Protein AF-A0A847FV36-F1 (afdb_monomer_lite)

pLDDT: mean 95.99, std 2.97, range [77.0, 98.38]

Secondary structure (DSSP, 8-state):
---HHHHHHHHHHHHHHIIIIIHHHHHHH--S-S--B-TTS-B--S---GGGGTT--IIIII--TTSTT-TT-SSTTTT--

Sequence (81 aa):
MFDETKLKALKERKQRWEETTMKKSVSRQGERLEKFMTTSSMPIERLYTPLDVEGMDYERDLGFPGEYPYTRGVHATMHRG

Radius of gyration: 18.06 Å; chains: 1; bounding box: 40×28×44 Å

Foldseek 3Di:
DDDPVVLVVVVVVVVVCVVPVVVVVCVVPNDPDPFDADPVGHTDDPDDDCNNCVVPDCCQPPNACCDPPNNVHNDNCPPND

Structure (mmCIF, N/CA/C/O backbone):
data_AF-A0A847FV36-F1
#
_entry.id   AF-A0A847FV36-F1
#
loop_
_atom_site.group_PDB
_atom_site.id
_atom_site.type_symbol
_atom_site.label_atom_id
_atom_site.label_alt_id
_atom_site.label_comp_id
_atom_site.label_asym_id
_atom_site.label_entity_id
_atom_site.label_seq_id
_atom_site.pdbx_PDB_ins_code
_atom_site.Cartn_x
_atom_site.Cartn_y
_atom_site.Cartn_z
_atom_site.occupancy
_atom_site.B_iso_or_equiv
_atom_site.auth_seq_id
_atom_site.auth_comp_id
_atom_site.auth_asym_id
_atom_site.auth_atom_id
_atom_site.pdbx_PDB_model_num
ATOM 1 N N . MET A 1 1 ? -8.899 -2.544 -12.551 1.00 77.00 1 MET A N 1
ATOM 2 C CA . MET A 1 1 ? -8.179 -3.466 -11.639 1.00 77.00 1 MET A CA 1
ATOM 3 C C . MET A 1 1 ? -9.112 -4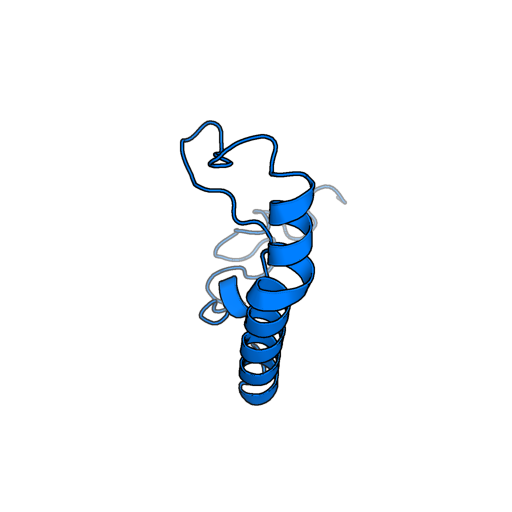.084 -10.603 1.00 77.00 1 MET A C 1
ATOM 5 O O . MET A 1 1 ? -9.104 -5.298 -10.447 1.00 77.00 1 MET A O 1
ATOM 9 N N . PHE A 1 2 ? -9.932 -3.283 -9.921 1.00 90.44 2 PHE A N 1
ATOM 10 C CA . PHE A 1 2 ? -10.928 -3.784 -8.975 1.00 90.44 2 PHE A CA 1
ATOM 11 C C . PHE A 1 2 ? -12.340 -3.630 -9.532 1.00 90.44 2 PHE A C 1
ATOM 13 O O . PHE A 1 2 ? -12.607 -2.734 -10.326 1.00 90.44 2 PHE A O 1
ATOM 20 N N . ASP A 1 3 ? -13.226 -4.526 -9.116 1.00 94.38 3 ASP A N 1
ATOM 21 C CA . ASP A 1 3 ? -14.646 -4.447 -9.437 1.00 94.38 3 ASP A CA 1
ATOM 22 C C . ASP A 1 3 ? -15.315 -3.344 -8.600 1.00 94.38 3 ASP A C 1
ATOM 24 O O . ASP A 1 3 ? -15.183 -3.329 -7.372 1.00 94.38 3 ASP A O 1
ATOM 28 N N . GLU A 1 4 ? -16.036 -2.431 -9.256 1.00 93.75 4 GLU A N 1
ATOM 29 C CA . GLU A 1 4 ? -16.653 -1.264 -8.609 1.00 93.75 4 GLU A CA 1
ATOM 30 C C . GLU A 1 4 ? -17.654 -1.658 -7.515 1.00 93.75 4 GLU A C 1
ATOM 32 O O . GLU A 1 4 ? -17.720 -1.019 -6.461 1.00 93.75 4 GLU A O 1
ATOM 37 N N . THR A 1 5 ? -18.405 -2.746 -7.718 1.00 95.88 5 THR A N 1
ATOM 38 C CA . THR A 1 5 ? -19.385 -3.215 -6.729 1.00 95.88 5 THR A CA 1
ATOM 39 C C . THR A 1 5 ? -18.688 -3.732 -5.474 1.00 95.88 5 THR A C 1
ATOM 41 O O . THR A 1 5 ? -19.109 -3.424 -4.354 1.00 95.88 5 THR A O 1
ATOM 44 N N . LYS A 1 6 ? -17.562 -4.438 -5.639 1.00 96.44 6 LYS A N 1
ATOM 45 C CA . LYS A 1 6 ? -16.728 -4.898 -4.523 1.00 96.44 6 LYS A CA 1
ATOM 46 C C . LYS A 1 6 ? -16.057 -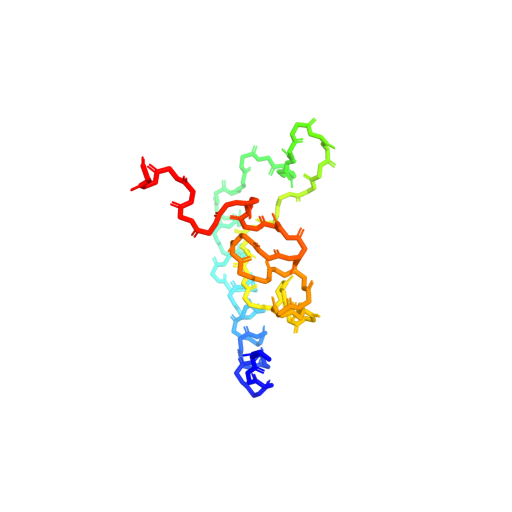3.740 -3.794 1.00 96.44 6 LYS A C 1
ATOM 48 O O . LYS A 1 6 ? -16.018 -3.769 -2.565 1.00 96.44 6 LYS A O 1
ATOM 53 N N . LEU A 1 7 ? -15.565 -2.725 -4.509 1.00 96.69 7 LEU A N 1
ATOM 54 C CA . LEU A 1 7 ? -14.994 -1.526 -3.884 1.00 96.69 7 LEU A CA 1
ATOM 55 C C . LEU A 1 7 ? -16.042 -0.782 -3.053 1.00 96.69 7 LEU A C 1
ATOM 57 O O . LEU A 1 7 ? -15.788 -0.449 -1.895 1.00 96.69 7 LEU A O 1
ATOM 61 N N . LYS A 1 8 ? -17.255 -0.602 -3.582 1.00 97.06 8 LYS A N 1
ATOM 62 C CA . LYS A 1 8 ? -18.349 0.025 -2.833 1.00 97.06 8 LYS A CA 1
ATOM 63 C C . LYS A 1 8 ? -18.697 -0.760 -1.563 1.00 97.06 8 LYS A C 1
ATOM 65 O O . LYS A 1 8 ? -18.748 -0.177 -0.481 1.00 97.06 8 LYS A O 1
ATOM 70 N N . ALA A 1 9 ? -18.858 -2.080 -1.670 1.00 97.62 9 ALA A N 1
ATOM 71 C CA . ALA A 1 9 ? -19.124 -2.938 -0.515 1.00 97.62 9 ALA A CA 1
ATOM 72 C C . ALA A 1 9 ? -17.986 -2.883 0.524 1.00 97.62 9 ALA A C 1
ATOM 74 O O . ALA A 1 9 ? -18.233 -2.849 1.732 1.00 97.62 9 ALA A O 1
ATOM 75 N N . LEU A 1 10 ? -16.731 -2.836 0.067 1.00 97.88 10 LEU A N 1
ATOM 76 C CA . LEU A 1 10 ? -15.564 -2.694 0.933 1.00 97.88 10 LEU A CA 1
ATOM 77 C C . LEU A 1 10 ? -15.562 -1.345 1.664 1.00 97.88 10 LEU A C 1
ATOM 79 O O . LEU A 1 10 ? -15.285 -1.312 2.862 1.00 97.88 10 LEU A O 1
ATOM 83 N N . LYS A 1 11 ? -15.919 -0.254 0.980 1.00 97.75 11 LYS A N 1
ATOM 84 C CA . LYS A 1 11 ? -16.034 1.087 1.570 1.00 97.75 11 LYS A CA 1
ATOM 85 C C . LYS A 1 11 ? -17.068 1.121 2.693 1.00 97.75 11 LYS A C 1
ATOM 87 O O . LYS A 1 11 ? -16.751 1.547 3.801 1.00 97.75 11 LYS A O 1
ATOM 92 N N . GLU A 1 12 ? -18.260 0.581 2.450 1.00 98.12 12 GLU A N 1
ATOM 93 C CA . GLU A 1 12 ? -19.314 0.467 3.468 1.00 98.12 12 GLU A CA 1
ATOM 94 C C . GLU A 1 12 ? -18.873 -0.410 4.653 1.00 98.12 12 GLU A C 1
ATOM 96 O O . GLU A 1 12 ? -19.139 -0.108 5.822 1.00 98.12 12 GLU A O 1
ATOM 101 N N . ARG A 1 13 ? -18.154 -1.504 4.375 1.00 98.06 13 ARG A N 1
ATOM 102 C CA . ARG A 1 13 ? -17.637 -2.406 5.410 1.00 98.06 13 ARG A CA 1
ATOM 103 C C . ARG A 1 13 ? -16.537 -1.764 6.256 1.00 98.06 13 ARG A C 1
ATOM 105 O O . ARG A 1 13 ? -16.512 -2.023 7.465 1.00 98.06 13 ARG A O 1
ATOM 112 N N . LYS A 1 14 ? -15.655 -0.968 5.638 1.00 97.94 14 LYS A N 1
ATOM 113 C CA . LYS A 1 14 ? -14.592 -0.201 6.304 1.00 97.94 14 LYS A CA 1
ATOM 114 C C . LYS A 1 14 ? -15.209 0.849 7.224 1.00 97.94 14 LYS A C 1
ATOM 116 O O . LYS A 1 14 ? -14.918 0.824 8.415 1.00 97.94 14 LYS A O 1
ATOM 121 N N . GLN A 1 15 ? -16.158 1.643 6.725 1.00 98.06 15 GLN A N 1
ATOM 122 C CA . GLN A 1 15 ? -16.862 2.647 7.529 1.00 98.06 15 GLN A CA 1
ATOM 123 C C . GLN A 1 15 ? -17.569 2.018 8.739 1.00 98.06 15 GLN A C 1
ATOM 125 O O . GLN A 1 15 ? -17.397 2.458 9.875 1.00 98.06 15 GLN A O 1
ATOM 130 N N . ARG A 1 16 ? -18.298 0.913 8.532 1.00 98.38 16 ARG A N 1
ATOM 131 C CA . ARG A 1 16 ? -18.936 0.186 9.640 1.00 98.38 16 ARG A CA 1
ATOM 132 C C . ARG A 1 16 ? -17.917 -0.266 10.684 1.00 98.38 16 ARG A C 1
ATOM 134 O O . ARG A 1 16 ? -18.194 -0.205 11.878 1.00 98.38 16 ARG A O 1
ATOM 141 N N . TRP A 1 17 ? -16.765 -0.776 10.255 1.00 98.38 17 TRP A N 1
ATOM 142 C CA . TRP A 1 17 ? -15.710 -1.219 11.166 1.00 98.38 17 TRP A CA 1
ATOM 143 C C . TRP A 1 17 ? -15.109 -0.052 11.964 1.00 98.38 17 TRP A C 1
ATOM 145 O O . TRP A 1 17 ? -14.918 -0.203 13.173 1.00 98.38 17 TRP A O 1
ATOM 155 N N . GLU A 1 18 ? -14.886 1.098 11.322 1.00 97.50 18 GLU A N 1
ATOM 156 C CA . GLU A 1 18 ? -14.405 2.332 11.957 1.00 97.50 18 GLU A CA 1
ATOM 157 C C . GLU A 1 18 ? -15.370 2.804 13.054 1.00 97.50 18 GLU A C 1
ATOM 159 O O . GLU A 1 18 ? -14.970 3.014 14.200 1.00 97.50 18 GLU A O 1
ATOM 164 N N . GLU A 1 19 ? -16.665 2.873 12.740 1.00 97.75 19 GLU A N 1
ATOM 165 C CA . GLU A 1 19 ? -17.702 3.360 13.657 1.00 97.75 19 GLU A CA 1
ATOM 166 C C . GLU A 1 19 ? -18.011 2.393 14.811 1.00 97.75 19 GLU A C 1
ATOM 168 O O . GLU A 1 19 ? -18.484 2.822 15.867 1.00 97.75 19 GLU A O 1
ATOM 173 N N . THR A 1 20 ? -17.744 1.094 14.634 1.00 97.62 20 THR A N 1
ATOM 174 C CA . THR A 1 20 ? -18.099 0.053 15.611 1.00 97.62 20 THR A CA 1
ATOM 175 C C . THR A 1 20 ? -16.875 -0.525 16.318 1.00 97.62 20 THR A C 1
ATOM 177 O O . THR A 1 20 ? -16.534 -0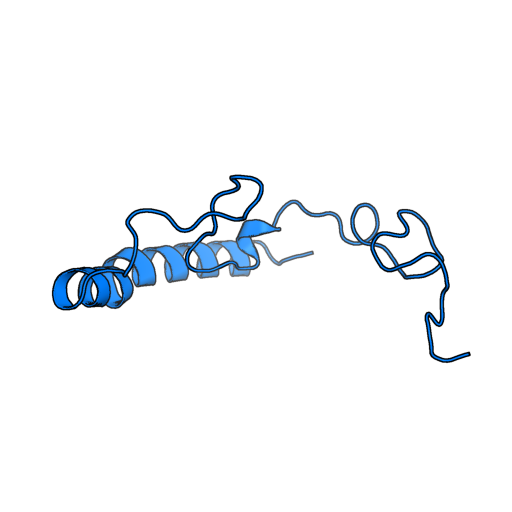.114 17.428 1.00 97.62 20 THR A O 1
ATOM 180 N N . THR A 1 21 ? -16.219 -1.511 15.707 1.00 97.19 21 THR A N 1
ATOM 181 C CA . THR A 1 21 ? -15.137 -2.295 16.309 1.00 97.19 21 THR A CA 1
ATOM 182 C C . THR A 1 21 ? -13.947 -1.420 16.678 1.00 97.19 21 THR A C 1
ATOM 184 O O . THR A 1 21 ? -13.447 -1.521 17.799 1.00 97.19 21 THR A O 1
ATOM 187 N N . MET A 1 22 ? -13.519 -0.548 15.764 1.00 96.00 22 MET A N 1
ATOM 188 C CA . MET A 1 22 ? -12.369 0.326 15.974 1.00 96.00 22 MET A CA 1
ATOM 189 C C . MET A 1 22 ? -12.667 1.348 17.072 1.00 96.00 22 MET A C 1
ATOM 191 O O . MET A 1 22 ? -11.959 1.372 18.081 1.00 96.00 22 MET A O 1
ATOM 195 N N . LYS A 1 23 ? -13.765 2.108 16.951 1.00 96.06 23 LYS A N 1
ATOM 196 C CA . LYS A 1 23 ? -14.141 3.123 17.944 1.00 96.06 23 LYS A CA 1
ATOM 197 C C . LYS A 1 23 ? -14.286 2.542 19.351 1.00 96.06 23 LYS A C 1
ATOM 199 O O . LYS A 1 23 ? -13.797 3.143 20.302 1.00 96.06 23 LYS A O 1
ATOM 204 N N . LYS A 1 24 ? -14.881 1.348 19.486 1.00 97.19 24 LYS A N 1
ATOM 205 C CA . LYS A 1 24 ? -14.995 0.633 20.771 1.00 97.19 24 LYS A CA 1
ATOM 206 C C . LYS A 1 24 ? -13.631 0.255 21.359 1.00 97.19 24 LYS A C 1
ATOM 208 O O . LYS A 1 24 ? -13.455 0.297 22.576 1.00 97.19 24 LYS A O 1
ATOM 213 N N . SER A 1 25 ? -12.683 -0.153 20.517 1.00 95.00 25 SER A N 1
ATOM 214 C CA . SER A 1 25 ? -11.330 -0.499 20.960 1.00 95.00 25 SER A CA 1
ATOM 215 C C . SER A 1 25 ? -10.584 0.743 21.449 1.00 95.00 25 SER A C 1
ATOM 217 O O . SER A 1 25 ? -10.081 0.758 22.573 1.00 95.00 25 SER A O 1
ATOM 219 N N . VAL A 1 26 ? -10.598 1.813 20.648 1.00 95.06 26 VAL A N 1
ATOM 220 C CA . VAL A 1 26 ? -9.934 3.082 20.974 1.00 95.06 26 VAL A CA 1
ATOM 221 C C . VAL A 1 26 ? -10.551 3.731 22.211 1.00 95.06 26 VAL A C 1
ATOM 223 O O . VAL A 1 26 ? -9.819 4.195 23.075 1.00 95.06 26 VAL A O 1
ATOM 226 N N . SER A 1 27 ? -11.875 3.702 22.383 1.00 94.62 27 SER A N 1
ATOM 227 C CA . SER A 1 27 ? -12.506 4.265 23.586 1.00 94.62 27 SER A CA 1
ATOM 228 C C . SER A 1 27 ? -12.146 3.513 24.869 1.00 94.62 27 SER A C 1
ATOM 230 O O . SER A 1 27 ? -12.242 4.076 25.954 1.00 94.62 27 SER A O 1
ATOM 232 N N . ARG A 1 28 ? -11.789 2.225 24.769 1.00 95.81 28 ARG A N 1
ATOM 233 C CA . ARG A 1 28 ? -11.471 1.384 25.930 1.00 95.81 28 ARG A CA 1
ATOM 234 C C . ARG A 1 28 ? -10.001 1.464 26.328 1.00 95.81 28 ARG A C 1
ATOM 236 O O . ARG A 1 28 ? -9.706 1.435 27.517 1.00 95.81 28 ARG A O 1
ATOM 243 N N . GLN A 1 29 ? -9.099 1.462 25.351 1.00 93.62 29 GLN A N 1
ATOM 244 C CA . GLN A 1 29 ? -7.658 1.307 25.585 1.00 93.62 29 GLN A CA 1
ATOM 245 C C . GLN A 1 29 ? -6.825 2.478 25.056 1.00 93.62 29 GLN A C 1
ATOM 247 O O . GLN A 1 29 ? -5.652 2.583 25.403 1.00 93.62 29 GLN A O 1
ATOM 252 N N . GLY A 1 30 ? -7.416 3.362 24.250 1.00 92.88 30 GLY A N 1
ATOM 253 C CA . GLY A 1 30 ? -6.684 4.387 23.518 1.00 92.88 30 GLY A CA 1
ATOM 254 C C . GLY A 1 30 ? -5.744 3.793 22.470 1.00 92.88 30 GLY A C 1
ATOM 255 O O . GLY A 1 30 ? -5.716 2.587 22.219 1.00 92.88 30 GLY A O 1
ATOM 256 N N . GLU A 1 31 ? -4.955 4.668 21.861 1.00 95.44 31 GLU A N 1
ATOM 257 C CA . GLU A 1 31 ? -3.798 4.292 21.054 1.00 95.44 31 GLU A CA 1
ATOM 258 C C . GLU A 1 31 ? -2.536 4.888 21.673 1.00 95.44 31 GLU A C 1
ATOM 260 O O . GLU A 1 31 ? -2.593 5.859 22.427 1.00 95.44 31 GLU A O 1
ATOM 265 N N . ARG A 1 32 ? -1.376 4.300 21.357 1.00 96.06 32 ARG A N 1
ATOM 266 C CA . ARG A 1 32 ? -0.089 4.715 21.937 1.00 96.06 32 ARG A CA 1
ATOM 267 C C . ARG A 1 32 ? 0.285 6.159 21.590 1.00 96.06 32 ARG A C 1
ATOM 269 O O . ARG A 1 32 ? 0.970 6.811 22.368 1.00 96.06 32 ARG A O 1
ATOM 276 N N . LEU A 1 33 ? -0.096 6.612 20.402 1.00 95.12 33 LEU A N 1
ATOM 277 C CA . LEU A 1 33 ? 0.205 7.935 19.870 1.00 95.12 33 LEU A CA 1
ATOM 278 C C . LEU A 1 33 ? -1.068 8.513 19.264 1.00 95.12 33 LEU A C 1
ATOM 280 O O . LEU A 1 33 ? -1.897 7.768 18.747 1.00 95.12 33 LEU A O 1
ATOM 284 N N . GLU A 1 34 ? -1.179 9.837 19.270 1.00 91.44 34 GLU A N 1
ATOM 285 C CA . GLU A 1 34 ? -2.264 10.533 18.573 1.00 91.44 34 GLU A CA 1
ATOM 286 C C . GLU A 1 34 ? -2.149 10.370 17.048 1.00 91.44 34 GLU A C 1
ATOM 288 O O . GLU A 1 34 ? -3.149 10.207 16.352 1.00 91.44 34 GLU A O 1
ATOM 293 N N . LYS A 1 35 ? -0.914 10.387 16.527 1.00 94.38 35 LYS A N 1
ATOM 294 C CA . LYS A 1 35 ? -0.595 10.201 15.108 1.00 94.38 35 LYS A CA 1
ATOM 295 C C . LYS A 1 35 ? 0.603 9.275 14.962 1.00 94.38 35 LYS A C 1
ATOM 297 O O . LYS A 1 35 ? 1.598 9.417 15.672 1.00 94.38 35 LYS A O 1
ATOM 302 N N . PHE A 1 36 ? 0.514 8.354 14.013 1.00 97.50 36 PHE A N 1
ATOM 303 C CA . PHE A 1 36 ? 1.627 7.508 13.606 1.00 97.50 36 PHE A CA 1
ATOM 304 C C . PHE A 1 36 ? 2.239 8.116 12.349 1.00 97.50 36 PHE A C 1
ATOM 306 O O . PHE A 1 36 ? 1.525 8.391 11.391 1.00 97.50 36 PHE A O 1
ATOM 313 N N . MET A 1 37 ? 3.547 8.362 12.374 1.00 97.62 37 MET A N 1
ATOM 314 C CA . MET A 1 37 ? 4.266 9.033 11.292 1.00 97.62 37 MET A CA 1
ATOM 315 C C . MET A 1 37 ? 5.518 8.236 10.926 1.00 97.62 37 MET A C 1
ATOM 317 O O . MET A 1 37 ? 6.145 7.623 11.794 1.00 97.62 37 MET A O 1
ATOM 321 N N . THR A 1 38 ? 5.905 8.264 9.654 1.00 97.31 38 THR A N 1
ATOM 322 C CA . THR A 1 38 ? 7.222 7.793 9.210 1.00 97.31 38 THR A CA 1
ATOM 323 C C . THR A 1 38 ? 8.322 8.758 9.665 1.00 97.31 38 THR A C 1
ATOM 325 O O . THR A 1 38 ? 8.061 9.899 10.052 1.00 97.31 38 THR A O 1
ATOM 328 N N . THR A 1 39 ? 9.585 8.338 9.557 1.00 96.88 39 THR A N 1
ATOM 329 C CA . THR A 1 39 ? 10.751 9.207 9.810 1.00 96.88 39 THR A CA 1
ATOM 330 C C . THR A 1 39 ? 10.827 10.402 8.856 1.00 96.88 39 THR A C 1
ATOM 332 O O . THR A 1 39 ? 11.406 11.427 9.200 1.00 96.88 39 THR A O 1
ATOM 335 N N . SER A 1 40 ? 10.209 10.294 7.679 1.00 96.81 40 SER A N 1
ATOM 336 C CA . SER A 1 40 ? 10.061 11.365 6.691 1.00 96.81 40 SER A CA 1
ATOM 337 C C . SER A 1 40 ? 8.803 12.221 6.892 1.00 96.81 40 SER A C 1
ATOM 339 O O . SER A 1 40 ? 8.448 12.996 6.011 1.00 96.81 40 SER A O 1
ATOM 341 N N . SER A 1 41 ? 8.132 12.113 8.044 1.00 96.00 41 SER A N 1
ATOM 342 C CA . SER A 1 41 ? 6.922 12.878 8.386 1.00 96.00 41 SER A CA 1
ATOM 343 C C . SER A 1 41 ? 5.699 12.593 7.503 1.00 96.00 41 SER A C 1
ATOM 345 O O . SER A 1 41 ? 4.862 13.473 7.310 1.00 96.00 41 SER A O 1
ATOM 347 N N . MET A 1 42 ? 5.541 11.364 7.005 1.00 97.25 42 MET A N 1
ATOM 348 C CA . MET A 1 42 ? 4.305 10.939 6.334 1.00 97.25 42 MET A CA 1
ATOM 349 C C . MET A 1 42 ? 3.354 10.245 7.318 1.00 97.25 42 MET A C 1
ATOM 351 O O . MET A 1 42 ? 3.827 9.424 8.107 1.00 97.25 42 MET A O 1
ATOM 355 N N . PRO A 1 43 ? 2.038 10.528 7.282 1.00 97.25 43 PRO A N 1
ATOM 356 C CA . PRO A 1 43 ? 1.067 9.849 8.133 1.00 97.25 43 PRO A CA 1
ATOM 357 C C . PRO A 1 43 ? 0.931 8.370 7.764 1.00 97.25 43 PRO A C 1
ATOM 359 O O . PRO A 1 43 ? 0.934 8.000 6.590 1.00 97.25 43 PRO A O 1
ATOM 362 N N . ILE A 1 44 ? 0.807 7.533 8.792 1.00 97.62 44 ILE A N 1
ATOM 363 C CA . ILE A 1 44 ? 0.551 6.099 8.676 1.00 97.62 44 ILE A CA 1
ATOM 364 C C . ILE A 1 44 ? -0.893 5.851 9.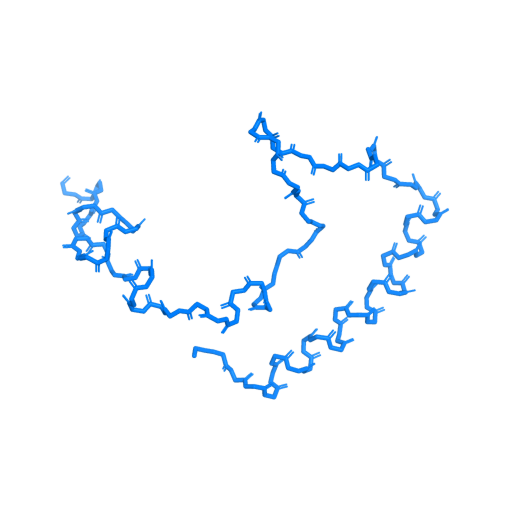101 1.00 97.62 44 ILE A C 1
ATOM 366 O O . ILE A 1 44 ? -1.254 6.051 10.263 1.00 97.62 44 ILE A O 1
ATOM 370 N N . GLU A 1 45 ? -1.708 5.396 8.155 1.00 96.50 45 GLU A N 1
ATOM 371 C CA . GLU A 1 45 ? -3.101 5.045 8.406 1.00 96.50 45 GLU A CA 1
ATOM 372 C C . GLU A 1 45 ? -3.217 3.710 9.146 1.00 96.50 45 GLU A C 1
ATOM 374 O O . GLU A 1 45 ? -2.360 2.830 9.050 1.00 96.50 45 GLU A O 1
ATOM 379 N N . ARG A 1 46 ? -4.321 3.533 9.876 1.00 95.31 46 ARG A N 1
ATOM 380 C CA . ARG A 1 46 ? -4.563 2.324 10.688 1.00 95.31 46 ARG A CA 1
ATOM 381 C C . ARG A 1 46 ? -4.679 1.051 9.859 1.00 95.31 46 ARG A C 1
ATOM 383 O O . ARG A 1 46 ? -4.376 -0.032 10.353 1.00 95.31 46 ARG A O 1
ATOM 390 N N . LEU A 1 47 ? -5.186 1.179 8.637 1.00 96.44 47 LEU A N 1
ATOM 391 C CA . LEU A 1 47 ? -5.416 0.067 7.731 1.00 96.44 47 LEU A CA 1
ATOM 392 C C . LEU A 1 47 ? -5.444 0.568 6.288 1.00 96.44 47 LEU A C 1
ATOM 394 O O . LEU A 1 47 ? -6.294 1.386 5.936 1.00 96.44 47 LEU A O 1
ATOM 398 N N . TYR A 1 48 ? -4.567 0.000 5.464 1.00 97.19 48 TYR A N 1
ATOM 399 C CA . TYR A 1 48 ? -4.592 0.151 4.012 1.00 97.19 48 TYR A CA 1
ATOM 400 C C . TYR A 1 48 ? -5.332 -1.028 3.372 1.00 97.19 48 TYR A C 1
ATOM 402 O O . TYR A 1 48 ? -5.273 -2.167 3.837 1.00 97.19 48 TYR A O 1
ATOM 410 N N . THR A 1 49 ? -6.055 -0.741 2.303 1.00 97.00 49 THR A N 1
ATOM 411 C CA . THR A 1 49 ? -7.012 -1.609 1.619 1.00 97.00 49 THR A CA 1
ATOM 412 C C . THR A 1 49 ? -6.963 -1.343 0.109 1.00 97.00 49 THR A C 1
ATOM 414 O O . THR A 1 49 ? -6.355 -0.366 -0.323 1.00 97.00 49 THR A O 1
ATOM 417 N N . PRO A 1 50 ? -7.644 -2.149 -0.725 1.00 97.31 50 PRO A N 1
ATOM 418 C CA . PRO A 1 50 ? -7.811 -1.833 -2.145 1.00 97.31 50 PRO A CA 1
ATOM 419 C C . PRO A 1 50 ? -8.383 -0.440 -2.455 1.00 97.31 50 PRO A C 1
ATOM 421 O O . PRO A 1 50 ? -8.117 0.081 -3.531 1.00 97.31 50 PRO A O 1
ATOM 424 N N . LEU A 1 51 ? -9.129 0.179 -1.530 1.00 96.94 51 LEU A N 1
ATOM 425 C CA . LEU A 1 51 ? -9.633 1.551 -1.696 1.00 96.94 51 LEU A CA 1
ATOM 426 C C . LEU A 1 51 ? -8.493 2.571 -1.797 1.00 96.94 51 LEU A C 1
ATOM 428 O O . LEU A 1 51 ? -8.624 3.584 -2.468 1.00 96.94 51 LEU A O 1
ATOM 432 N N . ASP A 1 52 ? -7.364 2.292 -1.148 1.00 97.06 52 ASP A N 1
ATOM 433 C CA . ASP A 1 52 ? -6.222 3.203 -1.075 1.00 97.06 52 ASP A CA 1
ATOM 434 C C . ASP A 1 52 ? -5.371 3.174 -2.360 1.00 97.06 52 ASP A C 1
ATOM 436 O O . ASP A 1 52 ? -4.468 3.988 -2.537 1.00 97.06 52 ASP A O 1
ATOM 440 N N . VAL A 1 53 ? -5.673 2.247 -3.277 1.00 96.38 53 VAL A N 1
ATOM 441 C CA . VAL A 1 53 ? -5.033 2.102 -4.593 1.00 96.38 53 VAL A CA 1
ATOM 442 C C . VAL A 1 53 ? -6.066 1.939 -5.715 1.00 96.38 53 VAL A C 1
ATOM 444 O O . VAL A 1 53 ? -5.751 1.407 -6.776 1.00 96.38 53 VAL A O 1
ATOM 447 N N . GLU A 1 54 ? -7.311 2.383 -5.508 1.00 94.50 54 GLU A N 1
ATOM 448 C CA . GLU A 1 54 ? -8.407 2.147 -6.463 1.00 94.50 54 GLU A CA 1
ATOM 449 C C . GLU A 1 54 ? -8.166 2.784 -7.842 1.00 94.50 54 GLU A C 1
ATOM 451 O O . GLU A 1 54 ? -8.582 2.227 -8.857 1.00 94.50 54 GLU A O 1
ATOM 456 N N . GLY A 1 55 ? -7.449 3.913 -7.878 1.00 93.44 55 GLY A N 1
ATOM 457 C CA . GLY A 1 55 ? -7.063 4.625 -9.101 1.00 93.44 55 GLY A CA 1
ATOM 458 C C . GLY A 1 55 ? -5.709 4.216 -9.688 1.00 93.44 55 GLY A C 1
ATOM 459 O O . GLY A 1 55 ? -5.279 4.816 -10.672 1.00 93.44 55 GLY A O 1
ATOM 460 N N . MET A 1 56 ? -5.020 3.238 -9.091 1.00 95.19 56 MET A N 1
ATOM 461 C CA . MET A 1 56 ? -3.738 2.752 -9.599 1.00 95.19 56 MET A CA 1
ATOM 462 C C . MET A 1 56 ? -3.940 2.002 -10.916 1.00 95.19 56 MET A C 1
ATOM 464 O O . MET A 1 56 ? -4.760 1.084 -11.014 1.00 95.19 56 MET A O 1
ATOM 468 N N . ASP A 1 57 ? -3.138 2.355 -11.913 1.00 95.06 57 ASP A N 1
ATOM 469 C CA . ASP A 1 57 ? -3.013 1.588 -13.143 1.00 95.06 57 ASP A CA 1
ATOM 470 C C . 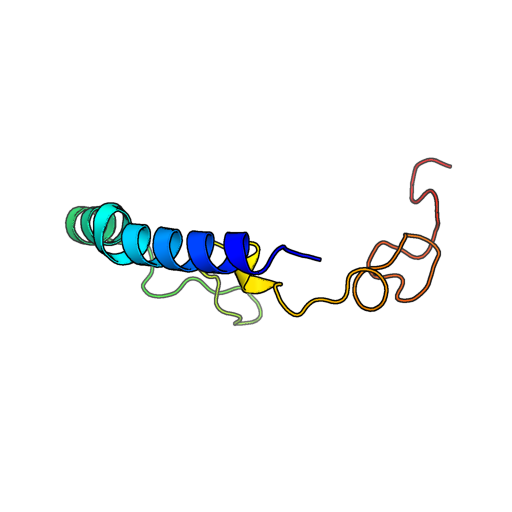ASP A 1 57 ? -1.877 0.578 -12.967 1.00 95.06 57 ASP A C 1
ATOM 472 O O . ASP A 1 57 ? -0.711 0.949 -12.846 1.00 95.06 57 ASP A O 1
ATOM 476 N N . TYR A 1 58 ? -2.215 -0.711 -12.906 1.00 94.69 58 TYR A N 1
ATOM 477 C CA . TYR A 1 58 ? -1.235 -1.749 -12.598 1.00 94.69 58 TYR A CA 1
ATOM 478 C C . TYR A 1 58 ? -0.091 -1.797 -13.608 1.00 94.69 58 TYR A C 1
ATOM 480 O O . TYR A 1 58 ? 1.066 -1.886 -13.207 1.00 94.69 58 TYR A O 1
ATOM 488 N N . GLU A 1 59 ? -0.406 -1.755 -14.903 1.00 94.75 59 GLU A N 1
ATOM 489 C CA . GLU A 1 59 ? 0.605 -1.900 -15.951 1.00 94.75 59 GLU A CA 1
ATOM 490 C C . GLU A 1 59 ? 1.459 -0.639 -16.054 1.00 94.75 59 GLU A C 1
ATOM 492 O O . GLU A 1 59 ? 2.681 -0.738 -16.144 1.00 94.75 59 GLU A O 1
ATOM 497 N N . ARG A 1 60 ? 0.839 0.544 -15.956 1.00 95.81 60 ARG A N 1
ATOM 498 C CA . ARG A 1 60 ? 1.553 1.823 -16.057 1.00 95.81 60 ARG A CA 1
ATOM 499 C C . ARG A 1 60 ? 2.363 2.173 -14.806 1.00 95.81 60 ARG A C 1
ATOM 501 O O . ARG A 1 60 ? 3.484 2.653 -14.941 1.00 95.81 60 ARG A O 1
ATOM 508 N N . ASP A 1 61 ? 1.797 1.995 -13.611 1.00 96.19 61 ASP A N 1
ATOM 509 C CA . ASP A 1 61 ? 2.373 2.513 -12.360 1.00 96.19 61 ASP A CA 1
ATOM 510 C C . ASP A 1 61 ? 3.255 1.471 -11.638 1.00 96.19 61 ASP A C 1
ATOM 512 O O . ASP A 1 61 ? 4.236 1.831 -10.977 1.00 96.19 61 ASP A O 1
ATOM 516 N N . LEU A 1 62 ? 2.939 0.171 -11.759 1.00 96.81 62 LEU A N 1
ATOM 517 C CA . LEU A 1 62 ? 3.668 -0.911 -11.079 1.00 96.81 62 LEU A CA 1
ATOM 518 C C . LEU A 1 62 ? 4.481 -1.794 -12.041 1.00 96.81 62 LEU A C 1
ATOM 520 O O . LEU A 1 62 ? 5.650 -2.071 -11.761 1.00 96.81 62 LEU A O 1
ATOM 524 N N . GLY A 1 63 ? 3.869 -2.228 -13.145 1.00 95.88 63 GLY A N 1
ATOM 525 C CA . GLY A 1 63 ? 4.486 -3.021 -14.209 1.00 95.88 63 GLY A CA 1
ATOM 526 C C . GLY A 1 63 ? 5.044 -4.385 -13.775 1.00 95.88 63 GLY A C 1
ATOM 527 O O . GLY A 1 63 ? 4.735 -4.926 -12.703 1.00 95.88 63 GLY A O 1
ATOM 528 N N . PHE A 1 64 ? 5.901 -4.947 -14.631 1.00 97.94 64 PHE A N 1
ATOM 529 C CA . PHE A 1 64 ? 6.656 -6.178 -14.383 1.00 97.94 64 PHE A CA 1
ATOM 530 C C . PHE A 1 64 ? 8.149 -5.866 -14.150 1.00 97.94 64 PHE A C 1
ATOM 532 O O . PHE A 1 64 ? 8.660 -4.868 -14.657 1.00 97.94 64 PHE A O 1
ATOM 539 N N . PRO A 1 65 ? 8.873 -6.666 -13.344 1.00 97.81 65 PRO A N 1
ATOM 540 C CA . PRO A 1 65 ? 10.309 -6.465 -13.145 1.00 97.81 65 PRO A CA 1
ATOM 541 C C . PRO A 1 65 ? 11.069 -6.617 -14.469 1.00 97.81 65 PRO A C 1
ATOM 543 O O . PRO A 1 65 ? 10.757 -7.494 -15.269 1.00 97.81 65 PRO A O 1
ATOM 546 N N . GLY A 1 66 ? 12.096 -5.795 -14.684 1.00 97.75 66 GLY A N 1
ATOM 547 C CA . GLY A 1 66 ? 12.835 -5.758 -15.951 1.00 97.75 66 GLY A CA 1
ATOM 548 C C . GLY A 1 66 ? 12.177 -4.927 -17.057 1.00 97.75 66 GLY A C 1
ATOM 549 O O . GLY A 1 66 ? 12.769 -4.791 -18.124 1.00 97.75 66 GLY A O 1
ATOM 550 N N . GLU A 1 67 ? 11.012 -4.332 -16.799 1.00 97.94 67 GLU A N 1
ATOM 551 C CA . GLU A 1 67 ? 10.280 -3.474 -17.733 1.00 97.94 67 GLU A CA 1
ATOM 552 C C . GLU A 1 67 ? 9.951 -2.123 -17.078 1.00 97.94 67 GLU A C 1
ATOM 554 O O . GLU A 1 67 ? 9.859 -2.020 -15.852 1.00 97.94 67 GLU A O 1
ATOM 559 N N . TYR A 1 68 ? 9.779 -1.068 -17.883 1.00 96.19 68 TYR A N 1
ATOM 560 C CA . TYR A 1 68 ? 9.313 0.236 -17.389 1.00 96.19 68 TYR A CA 1
ATOM 561 C C . TYR A 1 68 ? 7.965 0.079 -16.647 1.00 96.19 68 TYR A C 1
ATOM 563 O O . TYR A 1 68 ? 7.131 -0.694 -17.115 1.00 96.19 68 TYR A O 1
ATOM 571 N N . PRO A 1 69 ? 7.707 0.793 -15.528 1.00 97.00 69 PRO A N 1
ATOM 572 C CA . PRO A 1 69 ? 8.517 1.843 -14.886 1.00 97.00 69 PRO A CA 1
ATOM 573 C C . PRO A 1 69 ? 9.627 1.339 -13.950 1.00 97.00 69 PRO A C 1
ATOM 575 O O . PRO A 1 69 ? 10.202 2.123 -13.199 1.00 97.00 69 PRO A O 1
ATOM 578 N N . TYR A 1 70 ? 9.946 0.044 -13.973 1.00 97.31 70 TYR A N 1
ATOM 579 C CA . TYR A 1 70 ? 10.949 -0.592 -13.114 1.00 97.31 70 TYR A CA 1
ATOM 580 C C . TYR A 1 70 ? 10.653 -0.475 -11.611 1.00 97.31 70 TYR A C 1
ATOM 582 O O . TYR A 1 70 ? 11.531 -0.747 -10.790 1.00 97.31 70 TYR A O 1
ATOM 590 N N . THR A 1 71 ? 9.409 -0.153 -11.229 1.00 97.31 71 THR A N 1
ATOM 591 C CA . THR A 1 71 ? 8.964 -0.081 -9.825 1.00 97.31 71 THR A CA 1
ATOM 592 C C . THR A 1 71 ? 9.235 -1.396 -9.085 1.00 97.31 71 THR A C 1
ATOM 594 O O . THR A 1 71 ? 9.535 -1.395 -7.893 1.00 97.31 71 THR A O 1
ATOM 597 N N . ARG A 1 72 ? 9.189 -2.532 -9.796 1.00 97.19 72 ARG A N 1
ATOM 598 C CA . ARG A 1 72 ? 9.472 -3.876 -9.260 1.00 97.19 72 ARG A CA 1
ATOM 599 C C . ARG A 1 72 ? 10.910 -4.361 -9.461 1.00 97.19 72 ARG A C 1
ATOM 601 O O . ARG A 1 72 ? 11.209 -5.510 -9.144 1.00 97.19 72 ARG A O 1
ATOM 608 N N . GLY A 1 73 ? 11.793 -3.487 -9.933 1.00 97.62 73 GLY A N 1
ATOM 609 C CA . GLY A 1 73 ? 13.211 -3.751 -10.140 1.00 97.62 73 GLY A CA 1
ATOM 610 C C . GLY A 1 73 ? 13.622 -3.782 -11.612 1.00 97.62 73 GLY A C 1
ATOM 611 O O . GLY A 1 73 ? 12.818 -4.040 -12.506 1.00 97.62 73 GLY A O 1
ATOM 612 N N . VAL A 1 74 ? 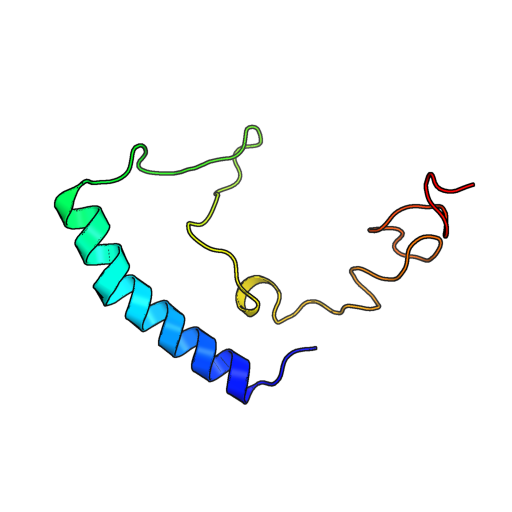14.908 -3.511 -11.853 1.00 97.56 74 VAL A N 1
ATOM 613 C CA . VAL A 1 74 ? 15.492 -3.334 -13.198 1.00 97.56 74 VAL A CA 1
ATOM 614 C C . VAL A 1 74 ? 15.817 -4.643 -13.926 1.00 97.56 74 VAL A C 1
ATOM 616 O O . VAL A 1 74 ? 16.077 -4.624 -15.124 1.00 97.56 74 VAL A O 1
ATOM 619 N N . HIS A 1 75 ? 15.810 -5.785 -13.233 1.00 97.62 75 HIS A N 1
ATOM 620 C CA . HIS A 1 75 ? 16.131 -7.093 -13.810 1.00 97.62 75 HIS A CA 1
ATOM 621 C C . HIS A 1 75 ? 14.936 -8.041 -13.703 1.00 97.62 75 HIS A C 1
ATOM 623 O O . HIS A 1 75 ? 14.367 -8.191 -12.626 1.00 97.62 75 HIS A O 1
ATOM 629 N N . ALA A 1 76 ? 14.607 -8.754 -14.784 1.00 97.50 76 ALA A N 1
ATOM 630 C CA . ALA A 1 76 ? 13.447 -9.651 -14.829 1.00 97.50 76 ALA A CA 1
ATOM 631 C C . ALA A 1 76 ? 13.487 -10.780 -13.777 1.00 97.50 76 ALA A C 1
ATOM 633 O O . ALA A 1 76 ? 12.454 -11.184 -13.247 1.00 97.50 76 ALA A O 1
ATOM 634 N N . THR A 1 77 ? 14.678 -11.283 -13.439 1.00 97.25 77 THR A N 1
ATOM 635 C CA . THR A 1 77 ? 14.870 -12.377 -12.467 1.00 97.25 77 THR A CA 1
ATOM 636 C C . THR A 1 77 ? 15.328 -11.906 -11.085 1.00 97.25 77 THR A C 1
ATOM 638 O O . THR A 1 77 ? 15.447 -12.729 -10.173 1.00 97.25 77 THR A O 1
ATOM 641 N N . MET A 1 78 ? 15.569 -10.602 -10.908 1.00 96.44 78 MET A N 1
ATOM 642 C CA . MET A 1 78 ? 16.150 -10.011 -9.699 1.00 96.44 78 MET A CA 1
ATOM 643 C C . MET A 1 78 ? 17.375 -10.801 -9.202 1.00 96.44 78 MET A C 1
ATOM 645 O O . MET A 1 78 ? 18.384 -10.864 -9.893 1.00 96.44 78 MET A O 1
ATOM 649 N N . HIS A 1 79 ? 17.299 -11.420 -8.024 1.00 96.56 79 HIS A N 1
ATOM 650 C CA . HIS A 1 79 ? 18.425 -12.100 -7.370 1.00 96.56 79 HIS A CA 1
ATOM 651 C C . HIS A 1 79 ? 18.413 -13.627 -7.556 1.00 96.56 79 HIS A C 1
ATOM 653 O O . HIS A 1 79 ? 18.968 -14.348 -6.733 1.00 96.56 79 HIS A O 1
ATOM 659 N N . ARG A 1 80 ? 17.710 -14.137 -8.576 1.00 95.38 80 ARG A N 1
ATOM 660 C CA . ARG A 1 80 ? 17.573 -15.586 -8.836 1.00 95.38 80 ARG A CA 1
ATOM 661 C C . ARG A 1 80 ? 18.513 -16.115 -9.928 1.00 95.38 80 ARG A C 1
ATOM 663 O O . ARG A 1 80 ? 18.404 -17.293 -10.263 1.00 95.38 80 ARG A O 1
ATOM 670 N N . GLY A 1 81 ? 19.324 -15.241 -10.527 1.00 83.69 81 GLY A N 1
ATOM 671 C CA . GLY A 1 81 ? 20.321 -15.577 -11.550 1.00 83.69 81 GLY A CA 1
ATOM 672 C C . GLY A 1 81 ? 21.705 -15.827 -10.978 1.00 83.69 81 GLY A C 1
ATOM 673 O O . GLY A 1 81 ? 21.913 -15.517 -9.784 1.00 83.69 81 GLY A O 1
#